Protein AF-A0A973GB58-F1 (afdb_monomer)

Sequence (49 aa):
MVDELDDVAPIDYLVVEFPGSRMTGEGFPVIVDLVERGIIRLLDLVFLR

pLDDT: mean 83.78, std 11.27, range [53.88, 98.0]

Foldseek 3Di:
DPDPCVPDDDDDDDDDDDVPPDDPCPCVVVVVVCVVVVNDDDPDDDDDD

Mean predicted aligned error: 7.14 Å

Solvent-accessible surface area (backbone atoms only — not comparable to full-atom values): 3682 Å² total; per-residue (Å²): 129,83,57,83,66,78,79,61,74,93,81,89,86,86,87,83,86,51,83,91,74,63,78,82,60,76,65,52,63,57,55,48,53,37,41,77,70,65,74,48,83,86,89,80,87,86,90,88,132

Secondary structure (DSSP, 8-state):
---TTTT-----------GGG----TTHHHHHHHHHTTS----------

Radius of gyration: 15.1 Å; Cα contacts (8 Å, |Δi|>4): 6; chains: 1; bounding box: 26×16×48 Å

Structure (mmCIF, N/CA/C/O backbone):
data_AF-A0A973GB58-F1
#
_entry.id   AF-A0A973GB58-F1
#
loop_
_atom_site.group_PDB
_atom_site.id
_atom_site.type_symbol
_atom_site.label_atom_id
_atom_site.label_alt_id
_atom_site.label_comp_id
_atom_site.label_asym_id
_atom_site.label_ent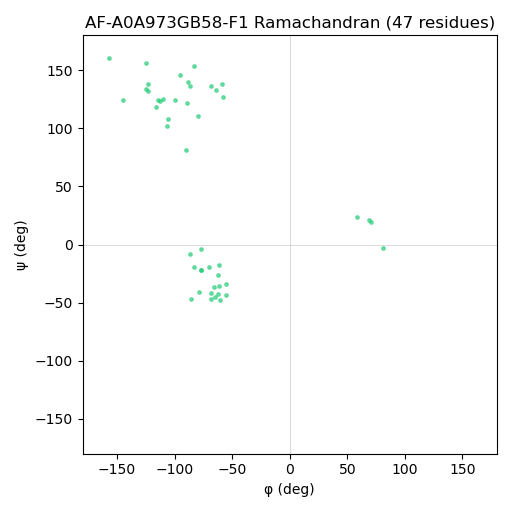ity_id
_atom_site.label_seq_id
_atom_site.pdbx_PDB_ins_code
_atom_site.Cartn_x
_atom_site.Cartn_y
_atom_site.Cartn_z
_atom_site.occupancy
_atom_site.B_iso_or_equiv
_atom_site.auth_seq_id
_atom_site.auth_comp_id
_atom_site.auth_asym_id
_atom_site.auth_atom_id
_atom_site.pdbx_PDB_model_num
ATOM 1 N N . MET A 1 1 ? 14.806 -12.150 -30.191 1.00 53.88 1 MET A N 1
ATOM 2 C CA . MET A 1 1 ? 14.652 -12.686 -28.829 1.00 53.88 1 MET A CA 1
ATOM 3 C C . MET A 1 1 ? 14.463 -11.458 -27.971 1.00 53.88 1 MET A C 1
ATOM 5 O O . MET A 1 1 ? 15.393 -10.667 -27.926 1.00 53.88 1 MET A O 1
ATOM 9 N N . VAL A 1 2 ? 13.239 -11.201 -27.509 1.00 57.47 2 VAL A N 1
ATOM 10 C CA . VAL A 1 2 ? 13.001 -10.154 -26.500 1.00 57.47 2 VAL A CA 1
ATOM 11 C C . VAL A 1 2 ? 13.73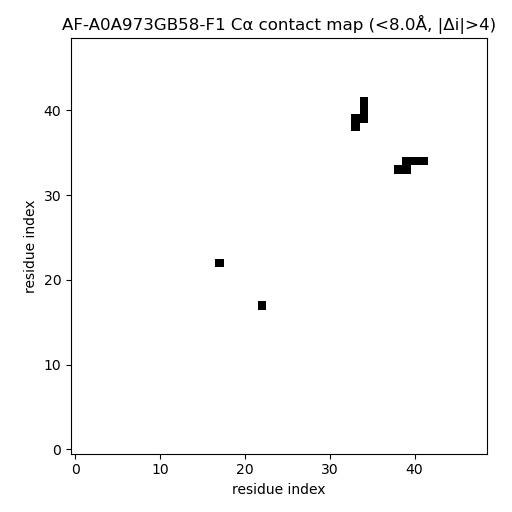8 -10.588 -25.240 1.00 57.47 2 VAL A C 1
ATOM 13 O O . VAL A 1 2 ? 13.733 -11.783 -24.933 1.00 57.47 2 VAL A O 1
ATOM 16 N N . ASP A 1 3 ? 14.482 -9.670 -24.635 1.00 69.00 3 ASP A N 1
ATOM 17 C CA . ASP A 1 3 ? 15.284 -9.982 -23.460 1.00 69.00 3 ASP A CA 1
ATOM 18 C C . ASP A 1 3 ? 14.312 -10.262 -22.307 1.00 69.00 3 ASP A C 1
ATOM 20 O O . ASP A 1 3 ? 13.317 -9.562 -22.154 1.00 69.00 3 ASP A O 1
ATOM 24 N N . GLU A 1 4 ? 14.553 -11.295 -21.504 1.00 63.66 4 GLU A N 1
ATOM 25 C CA . GLU A 1 4 ? 13.637 -11.725 -20.426 1.00 63.66 4 GLU A CA 1
ATOM 26 C C . GLU A 1 4 ? 13.436 -10.617 -19.366 1.00 63.66 4 GLU A C 1
ATOM 28 O O . GLU A 1 4 ? 12.475 -10.615 -18.599 1.00 63.66 4 GLU A O 1
ATOM 33 N N . LEU A 1 5 ? 14.347 -9.637 -19.364 1.00 63.22 5 LEU A N 1
ATOM 34 C CA . LEU A 1 5 ? 14.313 -8.423 -18.556 1.00 63.22 5 LEU A CA 1
ATOM 35 C C . LEU A 1 5 ? 13.337 -7.353 -19.078 1.00 63.22 5 LEU A C 1
ATOM 37 O O . LEU A 1 5 ? 12.894 -6.526 -18.284 1.00 63.22 5 LEU A O 1
ATOM 41 N N . ASP A 1 6 ? 12.966 -7.374 -20.363 1.00 63.94 6 ASP A N 1
ATOM 42 C CA . ASP A 1 6 ? 12.005 -6.426 -20.951 1.00 63.94 6 ASP A CA 1
ATOM 43 C C . ASP A 1 6 ? 10.567 -6.664 -20.440 1.00 63.94 6 ASP A C 1
ATOM 45 O O . ASP A 1 6 ? 9.732 -5.759 -20.484 1.00 63.94 6 ASP A O 1
ATOM 49 N N . ASP A 1 7 ? 10.283 -7.858 -19.903 1.00 67.12 7 ASP A N 1
ATOM 50 C CA . ASP A 1 7 ? 8.983 -8.226 -19.323 1.00 67.12 7 ASP A CA 1
ATOM 51 C C . ASP A 1 7 ? 8.846 -7.841 -17.835 1.00 67.12 7 ASP A C 1
ATOM 53 O O . ASP A 1 7 ? 7.756 -7.940 -17.255 1.00 67.12 7 ASP A O 1
ATOM 57 N N . VAL A 1 8 ? 9.926 -7.380 -17.190 1.00 71.75 8 VAL A N 1
ATOM 58 C CA . VAL A 1 8 ? 9.949 -7.080 -15.751 1.00 71.75 8 VAL A CA 1
ATOM 59 C C . VAL A 1 8 ? 9.925 -5.569 -15.517 1.00 71.75 8 VAL A C 1
ATOM 61 O O . VAL A 1 8 ? 10.902 -4.856 -15.729 1.00 71.75 8 VAL A O 1
ATOM 64 N N . ALA A 1 9 ? 8.786 -5.065 -15.045 1.00 73.94 9 ALA A N 1
ATOM 65 C CA . ALA A 1 9 ? 8.639 -3.674 -14.618 1.00 73.94 9 ALA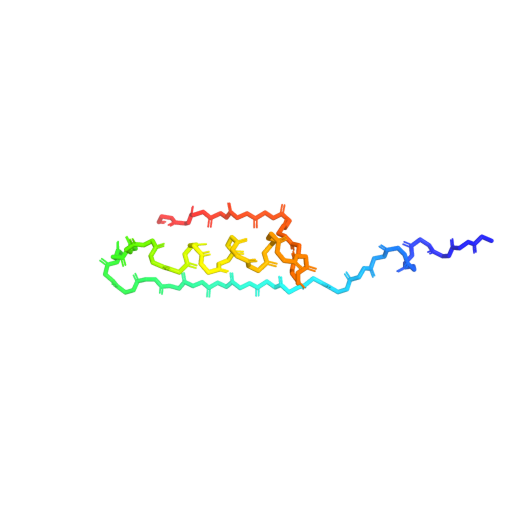 A CA 1
ATOM 66 C C . ALA A 1 9 ? 9.131 -3.480 -13.167 1.00 73.94 9 ALA A C 1
ATOM 68 O O . ALA A 1 9 ? 9.070 -4.425 -12.375 1.00 73.94 9 ALA A O 1
ATOM 69 N N . PRO A 1 10 ? 9.574 -2.267 -12.780 1.00 81.31 10 PRO A N 1
ATOM 70 C CA . PRO A 1 10 ? 9.922 -1.966 -11.394 1.00 81.31 10 PRO A CA 1
ATOM 71 C C . PRO A 1 10 ? 8.726 -2.201 -10.457 1.00 81.31 10 PRO A C 1
ATOM 73 O O . PRO A 1 10 ? 7.589 -1.855 -10.783 1.00 81.31 10 PRO A O 1
ATOM 76 N N . ILE A 1 11 ? 9.001 -2.806 -9.299 1.00 85.88 11 ILE A N 1
ATOM 77 C CA . ILE A 1 11 ? 8.018 -3.092 -8.249 1.00 85.88 11 ILE A CA 1
ATOM 78 C C . ILE A 1 11 ? 8.309 -2.179 -7.062 1.00 85.88 11 ILE A C 1
ATOM 80 O O . ILE A 1 11 ? 9.411 -2.211 -6.512 1.00 85.88 11 ILE A O 1
ATOM 84 N N . ASP A 1 12 ? 7.301 -1.422 -6.639 1.00 88.38 12 ASP A N 1
ATOM 85 C CA . ASP A 1 12 ? 7.340 -0.664 -5.393 1.00 88.38 12 ASP A CA 1
ATOM 86 C C . ASP A 1 12 ? 6.842 -1.527 -4.227 1.00 88.38 12 ASP A C 1
ATOM 88 O O . ASP A 1 12 ? 5.862 -2.265 -4.350 1.00 88.38 12 ASP A O 1
ATOM 92 N N . TYR A 1 13 ? 7.502 -1.415 -3.073 1.00 90.12 13 TYR A N 1
ATOM 93 C CA . TYR A 1 13 ? 7.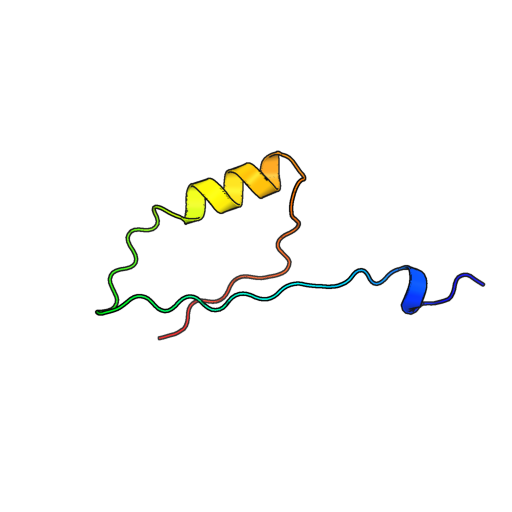1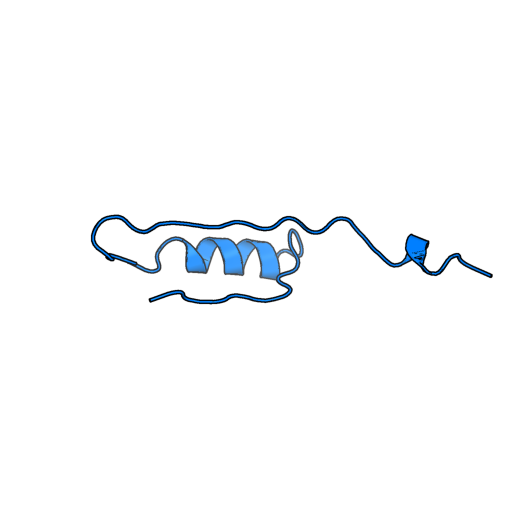06 -2.095 -1.840 1.00 90.12 13 TYR A CA 1
ATOM 94 C C . TYR A 1 13 ? 6.928 -1.084 -0.705 1.00 90.12 13 TYR A C 1
ATOM 96 O O . TYR A 1 13 ? 7.776 -0.216 -0.496 1.00 90.12 13 TYR A O 1
ATOM 104 N N . LEU A 1 14 ? 5.828 -1.211 0.041 1.00 89.19 14 LEU A N 1
ATOM 105 C CA . LEU A 1 14 ? 5.472 -0.326 1.147 1.00 89.19 14 LEU A CA 1
ATOM 106 C C . LEU A 1 14 ? 5.296 -1.127 2.441 1.00 89.19 14 LEU A C 1
ATOM 108 O O . LEU A 1 14 ? 4.566 -2.114 2.474 1.00 89.19 14 LEU A O 1
ATOM 112 N N . VAL A 1 15 ? 5.908 -0.646 3.526 1.00 89.44 15 VAL A N 1
ATOM 113 C CA . VAL A 1 15 ? 5.689 -1.141 4.892 1.00 89.44 15 VAL A CA 1
ATOM 114 C C . VAL A 1 15 ? 4.999 -0.048 5.689 1.00 89.44 15 VAL A C 1
ATOM 116 O O . VAL A 1 15 ? 5.514 1.064 5.789 1.00 89.44 15 VAL A O 1
ATOM 119 N N . VAL A 1 16 ? 3.840 -0.367 6.261 1.00 86.31 16 VAL A N 1
ATOM 120 C CA . VAL A 1 16 ? 3.065 0.561 7.090 1.00 86.31 16 VAL A CA 1
ATOM 121 C C . VAL A 1 16 ? 2.999 0.019 8.508 1.00 86.31 16 VAL A C 1
ATOM 123 O O . VAL A 1 16 ? 2.459 -1.060 8.745 1.00 86.31 16 VAL A O 1
ATOM 126 N N . GLU A 1 17 ? 3.540 0.779 9.455 1.00 86.75 17 GLU A N 1
ATOM 127 C CA . GLU A 1 17 ? 3.367 0.509 10.878 1.00 86.75 17 GLU A CA 1
ATOM 128 C C . GLU A 1 17 ? 2.080 1.175 11.377 1.00 86.75 17 GLU A C 1
ATOM 130 O O . GLU A 1 17 ? 1.805 2.333 11.064 1.00 86.75 17 GLU A O 1
ATOM 135 N N . PHE A 1 18 ? 1.306 0.450 12.187 1.00 83.19 18 PHE A N 1
ATOM 136 C CA . PHE A 1 18 ? 0.138 0.985 12.882 1.00 83.19 18 PHE A CA 1
ATOM 137 C C . PHE A 1 18 ? 0.469 1.155 14.370 1.00 83.19 18 PHE A C 1
ATOM 139 O O . PHE A 1 18 ? 0.446 0.166 15.114 1.00 83.19 18 PHE A O 1
ATOM 146 N N . PRO A 1 19 ? 0.746 2.385 14.842 1.00 78.62 19 PRO A N 1
ATOM 147 C CA . PRO A 1 19 ? 1.062 2.629 16.242 1.00 78.62 19 PRO A CA 1
ATOM 148 C C . PRO A 1 19 ? -0.071 2.153 17.160 1.00 78.62 19 PRO A C 1
ATOM 150 O O . PRO A 1 19 ? -1.237 2.513 16.986 1.00 78.62 19 PRO A O 1
ATOM 153 N N . GLY A 1 20 ? 0.262 1.318 18.146 1.00 82.31 20 GLY A N 1
ATOM 154 C CA . GLY A 1 20 ? -0.724 0.731 19.059 1.00 82.31 20 GLY A CA 1
ATOM 155 C C . GLY A 1 20 ? -1.638 -0.323 18.423 1.00 82.31 20 GLY A C 1
ATOM 156 O O . GLY A 1 20 ? -2.714 -0.579 18.962 1.00 82.31 20 GLY A O 1
ATOM 157 N N . SER A 1 21 ? -1.240 -0.904 17.282 1.00 68.00 21 SER A N 1
ATOM 158 C CA . SER A 1 21 ? -1.940 -1.996 16.584 1.00 68.00 21 SER A CA 1
ATOM 159 C C . SER A 1 21 ? -3.382 -1.674 16.174 1.00 68.00 21 SER A C 1
ATOM 161 O O . SER A 1 21 ? -4.202 -2.572 15.988 1.00 68.00 21 SER A O 1
ATOM 163 N N . ARG A 1 22 ? -3.718 -0.389 16.019 1.00 70.38 22 ARG A N 1
ATOM 164 C CA . ARG A 1 22 ? -5.046 0.041 15.566 1.00 70.38 22 ARG A CA 1
ATOM 165 C C . ARG A 1 22 ? -5.080 0.164 14.049 1.00 70.38 22 ARG A C 1
ATOM 167 O O . ARG A 1 22 ? -4.974 1.256 13.502 1.00 70.38 22 ARG A O 1
ATOM 174 N N . MET A 1 23 ? -5.253 -0.964 13.371 1.00 77.81 23 MET A N 1
ATOM 175 C CA . MET A 1 23 ? -5.638 -0.959 11.963 1.00 77.81 23 MET A CA 1
ATOM 176 C C . MET A 1 23 ? -7.152 -0.713 11.869 1.00 77.81 23 MET A C 1
ATOM 178 O O . MET A 1 23 ? -7.940 -1.566 12.268 1.00 77.81 23 MET A O 1
ATOM 182 N N . THR A 1 24 ? -7.569 0.453 11.363 1.00 83.38 24 THR A N 1
ATOM 183 C CA . THR A 1 24 ? -8.997 0.769 11.132 1.00 83.38 24 THR A CA 1
ATOM 184 C C . THR A 1 24 ? -9.513 0.214 9.805 1.00 83.38 24 THR A C 1
ATOM 186 O O . THR A 1 24 ? -10.717 0.073 9.619 1.00 83.38 24 THR A O 1
ATOM 189 N N . GLY A 1 25 ? -8.605 -0.102 8.876 1.00 84.56 25 GLY A N 1
ATOM 190 C CA . GLY A 1 25 ? -8.937 -0.569 7.530 1.00 84.56 25 GLY A CA 1
ATOM 191 C C . GLY A 1 25 ? -9.300 0.544 6.542 1.00 84.56 25 GLY A C 1
ATOM 192 O O . GLY A 1 25 ? -9.464 0.255 5.365 1.00 84.56 25 GLY A O 1
ATOM 193 N N . GLU A 1 26 ? -9.357 1.810 6.961 1.00 86.88 26 GLU A N 1
ATOM 194 C CA . GLU A 1 26 ? -9.806 2.939 6.121 1.00 86.88 26 GLU A CA 1
ATOM 195 C C . GLU A 1 26 ? -8.938 3.189 4.877 1.00 86.88 26 GLU A C 1
ATOM 197 O O . GLU A 1 26 ? -9.429 3.696 3.872 1.00 86.88 26 GLU A O 1
ATOM 202 N N . GLY A 1 27 ? -7.657 2.806 4.910 1.00 85.50 27 GLY A N 1
ATOM 203 C CA . GLY A 1 27 ? -6.769 2.907 3.747 1.00 85.50 27 GLY A CA 1
ATOM 204 C C . GLY A 1 27 ? -6.991 1.815 2.695 1.00 85.50 27 GLY A C 1
ATOM 205 O O . GLY A 1 27 ? -6.654 2.007 1.530 1.00 85.50 27 GLY A O 1
ATOM 206 N N . PHE A 1 28 ? -7.581 0.678 3.074 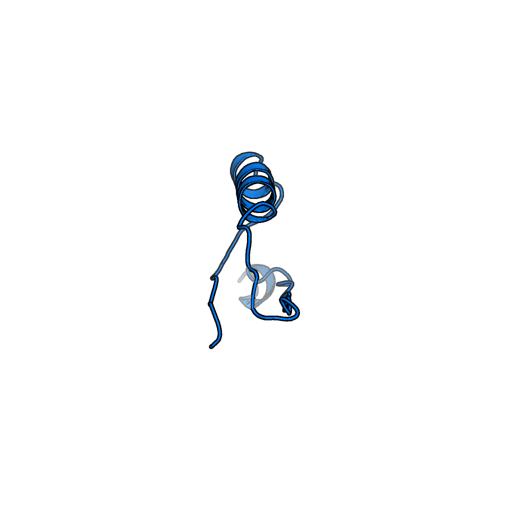1.00 89.69 28 PHE A N 1
ATOM 207 C CA . PHE A 1 28 ? -7.764 -0.465 2.175 1.00 89.69 28 PHE A CA 1
ATOM 208 C C . PHE A 1 28 ? -8.709 -0.152 1.001 1.00 89.69 28 PHE A C 1
ATOM 210 O O . PHE A 1 28 ? -8.336 -0.442 -0.134 1.00 89.69 28 PHE A O 1
ATOM 217 N N . PRO A 1 29 ? -9.871 0.506 1.213 1.00 93.31 29 PRO A N 1
ATOM 218 C CA . PRO A 1 29 ? -10.733 0.955 0.121 1.00 93.31 29 PRO A CA 1
ATOM 219 C C . PRO A 1 29 ? -10.026 1.844 -0.908 1.00 93.31 29 PRO A C 1
ATOM 221 O O . PRO A 1 29 ? -10.320 1.746 -2.094 1.00 93.31 29 PRO A O 1
ATOM 224 N N . VAL A 1 30 ? -9.065 2.675 -0.484 1.00 92.31 30 VAL A N 1
ATOM 225 C CA . VAL A 1 30 ? -8.289 3.525 -1.404 1.00 92.31 30 VAL A CA 1
ATOM 226 C C . VAL A 1 30 ? -7.378 2.677 -2.291 1.00 92.31 30 VAL A C 1
ATOM 228 O O . VAL A 1 30 ? -7.283 2.925 -3.489 1.00 92.31 30 VAL A O 1
ATOM 231 N N . ILE A 1 31 ? -6.733 1.651 -1.728 1.00 92.44 31 ILE A N 1
ATOM 232 C CA . ILE A 1 31 ? -5.912 0.711 -2.507 1.00 92.44 31 ILE A CA 1
ATOM 233 C C . ILE A 1 31 ? -6.785 -0.032 -3.526 1.00 92.44 31 ILE A C 1
ATOM 235 O O . ILE A 1 31 ? -6.388 -0.168 -4.681 1.00 92.44 31 ILE A O 1
ATOM 239 N N . VAL A 1 32 ? -7.982 -0.467 -3.120 1.00 94.50 32 VAL A N 1
ATOM 240 C CA . 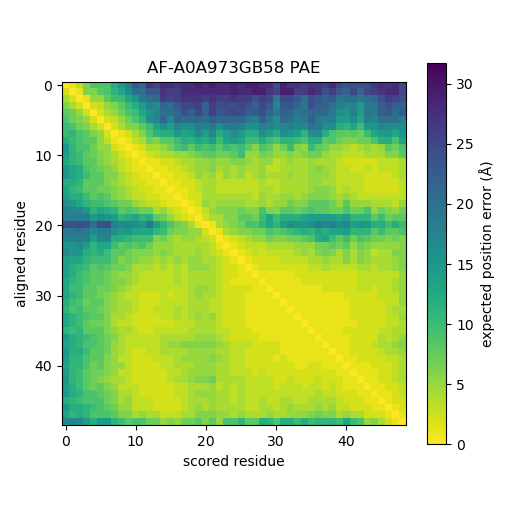VAL A 1 32 ? -8.938 -1.141 -4.011 1.00 94.50 32 VAL A CA 1
ATOM 241 C C . VAL A 1 32 ? -9.351 -0.230 -5.171 1.00 94.50 32 VAL A C 1
ATOM 243 O O . VAL A 1 32 ? -9.242 -0.660 -6.315 1.00 94.50 32 VAL A O 1
ATOM 246 N N . ASP A 1 33 ? -9.713 1.034 -4.915 1.00 97.31 33 ASP A N 1
ATOM 247 C CA . ASP A 1 33 ? -10.063 2.004 -5.972 1.00 97.31 33 ASP A CA 1
ATOM 248 C C . ASP A 1 33 ? -8.937 2.161 -7.010 1.00 97.31 33 ASP A C 1
ATOM 250 O O . ASP A 1 33 ? -9.174 2.151 -8.219 1.00 97.31 33 ASP A O 1
ATOM 254 N N . LEU A 1 34 ? -7.683 2.254 -6.558 1.00 96.12 34 LEU A N 1
ATOM 255 C CA . LEU A 1 34 ? -6.531 2.382 -7.456 1.00 96.12 34 LEU A CA 1
ATOM 256 C C . LEU A 1 34 ? -6.311 1.134 -8.322 1.00 96.12 34 LEU A C 1
ATOM 258 O O . LEU A 1 34 ? -5.918 1.265 -9.486 1.00 96.12 34 LEU A O 1
ATOM 262 N N . VAL A 1 35 ? -6.561 -0.058 -7.773 1.00 95.69 35 VAL A N 1
ATOM 263 C CA . VAL A 1 35 ? -6.495 -1.325 -8.517 1.00 95.69 35 VAL A CA 1
ATOM 264 C C . VAL A 1 35 ? -7.626 -1.403 -9.541 1.00 95.69 35 VAL A C 1
ATOM 266 O O . VAL A 1 35 ? -7.371 -1.707 -10.704 1.00 95.69 35 VAL A O 1
ATOM 269 N N . GLU A 1 36 ? -8.859 -1.077 -9.147 1.00 97.25 36 GLU A N 1
ATOM 270 C CA . GLU A 1 36 ? -10.031 -1.100 -10.033 1.00 97.25 36 GLU A CA 1
ATOM 271 C C . GLU A 1 36 ? -9.888 -0.126 -11.209 1.00 97.25 36 GLU A C 1
ATOM 273 O O . GLU A 1 36 ? -10.277 -0.432 -12.336 1.00 97.25 36 GLU A O 1
ATOM 278 N N . ARG A 1 37 ? -9.257 1.028 -10.974 1.00 98.00 37 ARG A N 1
ATOM 279 C CA . ARG A 1 37 ? -8.937 2.023 -12.009 1.00 98.00 37 ARG A CA 1
ATOM 280 C C . ARG A 1 37 ? -7.738 1.637 -12.880 1.00 98.00 37 ARG A C 1
ATOM 282 O O . ARG A 1 37 ? -7.416 2.374 -13.811 1.00 98.00 37 ARG A O 1
ATOM 289 N N . GLY A 1 38 ? -7.064 0.526 -12.582 1.00 94.69 38 GLY A N 1
ATOM 290 C CA . GLY A 1 38 ? -5.887 0.054 -13.312 1.0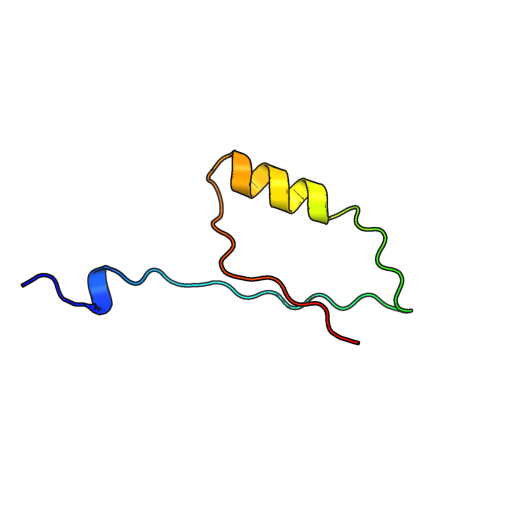0 94.69 38 GLY A CA 1
ATOM 291 C C . GLY A 1 38 ? -4.648 0.936 -13.135 1.00 94.69 38 GLY A C 1
ATOM 292 O O . GLY A 1 38 ? -3.756 0.902 -13.979 1.00 94.69 38 GLY A O 1
ATOM 293 N N . ILE A 1 39 ? -4.594 1.744 -12.070 1.00 94.88 39 ILE A N 1
ATOM 294 C CA . ILE A 1 39 ? -3.474 2.658 -11.794 1.00 94.88 39 ILE A CA 1
ATOM 295 C C . ILE A 1 39 ? -2.300 1.892 -11.191 1.00 94.88 39 ILE A C 1
ATOM 297 O O . ILE A 1 39 ? -1.150 2.140 -11.547 1.00 94.88 39 ILE A O 1
ATOM 301 N N . ILE A 1 40 ? -2.591 0.954 -10.289 1.00 92.69 40 ILE A N 1
ATOM 302 C CA . ILE A 1 40 ? -1.593 0.080 -9.670 1.00 92.69 40 ILE A CA 1
ATOM 303 C C . ILE A 1 40 ? -1.968 -1.387 -9.878 1.00 92.69 40 ILE A C 1
ATOM 305 O O . ILE A 1 40 ? -3.139 -1.728 -10.042 1.00 92.69 40 ILE A O 1
ATOM 309 N N . ARG A 1 41 ? -0.967 -2.271 -9.820 1.00 91.81 41 ARG A N 1
ATOM 310 C CA . ARG A 1 41 ? -1.157 -3.724 -9.735 1.00 91.81 41 ARG A CA 1
ATOM 311 C C . ARG A 1 41 ? -0.636 -4.199 -8.387 1.00 91.81 41 ARG A C 1
ATOM 313 O O . ARG A 1 41 ? 0.522 -3.949 -8.065 1.00 91.81 41 ARG A O 1
ATOM 320 N N . LEU A 1 42 ? -1.480 -4.877 -7.616 1.00 92.19 42 LEU A N 1
ATOM 321 C CA . LEU A 1 42 ? -1.077 -5.478 -6.348 1.00 92.19 42 LEU A CA 1
ATOM 322 C C . LEU A 1 42 ? -0.564 -6.900 -6.605 1.00 92.19 42 LEU A C 1
ATOM 324 O O . LEU A 1 42 ? -1.294 -7.718 -7.160 1.00 92.19 42 LEU A O 1
ATOM 328 N N . LEU A 1 43 ? 0.686 -7.176 -6.226 1.00 92.31 43 LEU A N 1
ATOM 329 C CA . LEU A 1 43 ? 1.282 -8.510 -6.356 1.00 92.31 43 LEU A CA 1
ATOM 330 C C . LEU A 1 43 ? 0.967 -9.395 -5.150 1.00 92.31 43 LEU A C 1
ATOM 332 O O . LEU A 1 43 ? 0.569 -10.542 -5.326 1.00 92.31 43 LEU A O 1
ATOM 336 N N . ASP A 1 44 ? 1.142 -8.856 -3.942 1.00 91.56 44 ASP A N 1
ATOM 337 C CA . ASP A 1 44 ? 0.865 -9.549 -2.685 1.00 91.56 44 ASP A CA 1
ATOM 338 C C . ASP A 1 44 ? 0.618 -8.540 -1.548 1.00 91.56 44 ASP A C 1
ATOM 340 O O . ASP A 1 44 ? 0.994 -7.367 -1.653 1.00 91.56 44 ASP A O 1
ATOM 344 N N . LEU A 1 45 ? -0.019 -8.988 -0.463 1.00 91.25 45 LEU A N 1
ATOM 345 C CA . LEU A 1 45 ? -0.257 -8.209 0.749 1.00 91.25 45 LEU A CA 1
ATOM 346 C C . LEU A 1 45 ? -0.182 -9.102 1.990 1.00 91.25 45 LEU A C 1
ATOM 348 O O . LEU A 1 45 ? -0.934 -10.065 2.130 1.00 91.25 45 LEU A O 1
ATOM 352 N N . VAL A 1 46 ? 0.686 -8.728 2.932 1.00 90.44 46 VAL A N 1
ATOM 353 C CA . VAL A 1 46 ? 0.956 -9.508 4.147 1.00 90.44 46 VAL A CA 1
ATOM 354 C C . VAL A 1 46 ? 0.700 -8.671 5.397 1.00 90.44 46 VAL A C 1
ATOM 356 O O . VAL A 1 46 ? 1.097 -7.510 5.480 1.00 9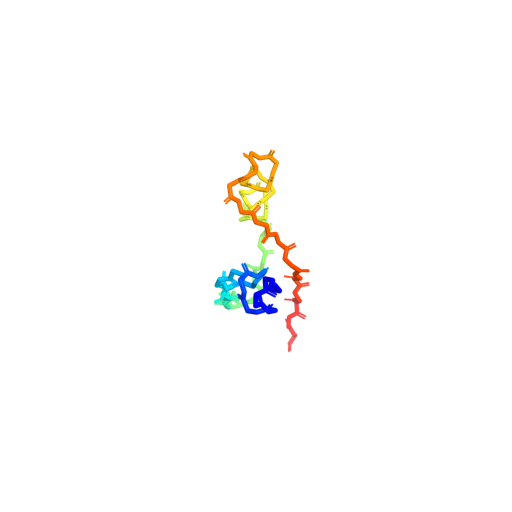0.44 46 VAL A O 1
ATOM 359 N N . PHE A 1 47 ? 0.076 -9.292 6.401 1.00 85.75 47 PHE A N 1
ATOM 360 C CA . PHE A 1 47 ? -0.074 -8.732 7.743 1.00 85.75 47 PHE A CA 1
ATOM 361 C C . PHE A 1 47 ? 0.975 -9.320 8.683 1.00 85.75 47 PHE A C 1
ATOM 363 O O . PHE A 1 47 ? 1.065 -10.538 8.843 1.00 85.75 47 PHE A O 1
ATOM 370 N N . LEU A 1 48 ? 1.750 -8.445 9.321 1.00 84.25 48 LEU A N 1
ATOM 371 C CA . LEU A 1 48 ? 2.733 -8.814 10.337 1.00 84.25 48 LEU A CA 1
ATOM 372 C C . LEU A 1 48 ? 2.110 -8.674 11.735 1.00 84.25 48 LEU A C 1
ATOM 374 O O . LEU A 1 48 ? 1.271 -7.798 11.953 1.00 84.25 48 LEU A O 1
ATOM 378 N N . ARG A 1 49 ? 2.505 -9.552 12.664 1.00 74.56 49 ARG A N 1
ATOM 379 C CA . ARG A 1 49 ? 2.041 -9.583 14.059 1.00 74.56 49 ARG A CA 1
ATOM 380 C C . ARG A 1 49 ? 3.169 -9.243 15.020 1.00 74.56 49 ARG A C 1
ATOM 382 O O . ARG A 1 49 ? 4.292 -9.727 14.770 1.00 74.56 49 ARG A O 1
#